Protein AF-X2C030-F1 (afdb_monomer_lite)

InterPro domains:
  IPR060574 YxeC-like, helical transmembrane domain [PF27171] (9-122)

Sequence (137 aa):
MAKGYTNEGTKWEFAHSFWLVFTWVPFGFLSWFAFIYIAARTKQRKWLFAGIGYAAAVLFAAFTARTFLFDLAMKALLIVWIISIIHAFKTRAEYLVRLEAVYRIKRSSMNELREELKYEQEPHGQTGTSKVTLTKK

Foldseek 3Di:
DQPALDPVGDVVLVVVLPLLVCLVPPLSLSLLVSLCVLCVLLVPVVSNVVSVVLVVLNVVLVVCVPDPCNVVSSVVSNVVSVVSSVVSVVVSSVSVVSNNVVVVVVVVVVVVVVVVVVVVPPDPPPPDDDDPDDDDD

pLDDT: mean 86.11, std 14.94, range [42.5, 96.5]

Organism: Bacillus licheniformis (NCBI:txid1402)

Secondary structure (DSSP, 8-state):
---SSSTT-HHHHHHHTGGGGGGGSGGGTTHHHHHHHHHHHHT-HHHHHHHHHHHHHHHHHHHTTTSTTHHHHHHHHHHHHHHHHHHHHHHHHHHHHHHHHHHHHHHHHHHHHHHHHHHHHS-TTS-----------

Structure (mmCIF, N/CA/C/O backbone):
data_AF-X2C030-F1
#
_entry.id   AF-X2C030-F1
#
loop_
_atom_site.group_PDB
_atom_site.id
_atom_site.type_symbol
_atom_site.label_atom_id
_atom_site.label_alt_id
_atom_site.label_comp_id
_atom_site.label_asym_id
_atom_site.label_entity_id
_atom_site.label_seq_id
_atom_site.pdbx_PDB_ins_code
_atom_site.Cartn_x
_atom_site.Cartn_y
_atom_site.Cartn_z
_atom_site.occupancy
_atom_site.B_iso_or_equiv
_atom_site.auth_seq_id
_atom_site.auth_comp_id
_atom_site.auth_asym_id
_atom_site.auth_atom_id
_atom_site.pdbx_PDB_model_num
ATOM 1 N N . MET A 1 1 ? -12.943 -18.556 21.509 1.00 43.75 1 MET A N 1
ATOM 2 C CA . MET A 1 1 ? -11.622 -17.909 21.355 1.00 43.75 1 MET A CA 1
ATOM 3 C C . MET A 1 1 ? -11.566 -17.295 19.966 1.00 43.75 1 MET A C 1
ATOM 5 O O . MET A 1 1 ? -11.734 -18.039 19.005 1.00 43.75 1 MET A O 1
ATOM 9 N N . ALA A 1 2 ? -11.477 -15.967 19.843 1.00 44.25 2 ALA A N 1
ATOM 10 C CA . ALA A 1 2 ? -11.482 -15.309 18.536 1.00 44.25 2 ALA A CA 1
ATOM 11 C C . ALA A 1 2 ? -10.227 -15.736 17.761 1.00 44.25 2 ALA A C 1
ATOM 13 O O . ALA A 1 2 ? -9.110 -15.391 18.127 1.00 44.25 2 ALA A O 1
ATOM 14 N N . LYS A 1 3 ? -10.402 -16.574 16.738 1.00 55.19 3 LYS A N 1
ATOM 15 C CA . LYS A 1 3 ? -9.305 -17.081 15.911 1.00 55.19 3 LYS A CA 1
ATOM 16 C C . LYS A 1 3 ? -8.991 -16.013 14.854 1.00 55.19 3 LYS A C 1
ATOM 18 O O . LYS A 1 3 ? -9.475 -16.111 13.733 1.00 55.19 3 LYS A O 1
ATOM 23 N N . GLY A 1 4 ? -8.286 -14.955 15.255 1.00 63.66 4 GLY A N 1
ATOM 24 C CA . GLY A 1 4 ? -7.983 -13.770 14.442 1.00 63.66 4 GLY A CA 1
ATOM 25 C C . GLY A 1 4 ? -6.869 -12.905 15.050 1.00 63.66 4 GLY A C 1
ATOM 26 O O . GLY A 1 4 ? -6.385 -13.197 16.141 1.00 63.66 4 GLY A O 1
ATOM 27 N N . TYR A 1 5 ? -6.442 -11.867 14.332 1.00 69.81 5 TYR A N 1
ATOM 28 C CA . TYR A 1 5 ? -5.460 -10.870 14.775 1.00 69.81 5 TYR A CA 1
ATOM 29 C C . TYR A 1 5 ? -6.069 -9.793 15.692 1.00 69.81 5 TYR A C 1
ATOM 31 O O . TYR A 1 5 ? -5.316 -9.130 16.402 1.00 69.81 5 TYR A O 1
ATOM 39 N N . THR A 1 6 ? -7.395 -9.595 15.664 1.00 80.31 6 THR A N 1
ATOM 40 C CA . THR A 1 6 ? -8.100 -8.518 16.393 1.00 80.31 6 THR A CA 1
ATOM 41 C C . THR A 1 6 ? -9.310 -9.025 17.189 1.00 80.31 6 THR A C 1
ATOM 43 O O . THR A 1 6 ? -9.822 -10.120 16.936 1.00 80.31 6 THR A O 1
ATOM 46 N N . ASN A 1 7 ? -9.818 -8.224 18.139 1.00 79.12 7 ASN A N 1
ATOM 47 C CA . ASN A 1 7 ? -11.015 -8.585 18.925 1.00 79.12 7 ASN A CA 1
ATOM 48 C C . ASN A 1 7 ? -12.331 -8.414 18.143 1.00 79.12 7 ASN A C 1
ATOM 50 O O . ASN A 1 7 ? -13.375 -8.897 18.575 1.00 79.12 7 ASN A O 1
ATOM 54 N N . GLU A 1 8 ? -12.286 -7.752 16.984 1.00 80.94 8 GLU A N 1
ATOM 55 C CA . GLU A 1 8 ? -13.439 -7.490 16.107 1.00 80.94 8 GLU A CA 1
ATOM 56 C C . GLU A 1 8 ? -13.852 -8.732 15.274 1.00 80.94 8 GLU A C 1
ATOM 58 O O . GLU A 1 8 ? -14.926 -8.765 14.669 1.00 80.94 8 GLU A O 1
ATOM 63 N N . GLY A 1 9 ? -13.023 -9.785 15.260 1.00 84.88 9 GLY A N 1
ATOM 64 C CA . GLY A 1 9 ? -13.321 -11.079 14.640 1.00 84.88 9 GLY A CA 1
ATOM 65 C C . GLY A 1 9 ? -13.035 -11.178 13.133 1.00 84.88 9 GLY A C 1
ATOM 66 O O . GLY A 1 9 ? -12.791 -10.200 12.428 1.00 84.88 9 GLY A O 1
ATOM 67 N N . THR A 1 10 ? -13.100 -12.402 12.599 1.00 82.62 10 THR A N 1
ATOM 68 C CA . THR A 1 10 ? -12.628 -12.743 11.239 1.00 82.62 10 THR A CA 1
ATOM 69 C C . THR A 1 10 ? -13.388 -12.052 10.105 1.00 82.62 10 THR A C 1
ATOM 71 O O . THR A 1 10 ? -12.791 -11.712 9.082 1.00 82.62 10 THR A O 1
ATOM 74 N N . LYS A 1 11 ? -14.694 -11.801 10.268 1.00 87.19 11 LYS A N 1
ATOM 75 C CA . LYS A 1 11 ? -15.500 -11.068 9.273 1.00 87.19 11 LYS A CA 1
ATOM 76 C C . LYS A 1 11 ? -15.008 -9.630 9.106 1.00 87.19 11 LYS A C 1
ATOM 78 O O . LYS A 1 11 ? -14.886 -9.150 7.980 1.00 87.19 11 LYS A O 1
ATOM 83 N N . TRP A 1 12 ? -14.698 -8.963 10.218 1.00 89.56 12 TRP A N 1
ATOM 84 C CA . TRP A 1 12 ? -14.179 -7.598 10.211 1.00 89.56 12 TRP A CA 1
ATOM 85 C C . TRP A 1 12 ? -12.803 -7.538 9.550 1.00 89.56 12 TRP A C 1
ATOM 87 O O . TRP A 1 12 ? -12.556 -6.668 8.712 1.00 89.56 12 TRP A O 1
ATOM 97 N N . GLU A 1 13 ? -11.937 -8.501 9.864 1.00 89.75 13 GLU A N 1
ATOM 98 C CA . GLU A 1 13 ? -10.612 -8.598 9.257 1.00 89.75 13 GLU A CA 1
ATOM 99 C C . GLU A 1 13 ? -10.677 -8.798 7.744 1.00 89.75 13 GLU A C 1
ATOM 101 O O . GLU A 1 13 ? -9.898 -8.188 7.012 1.00 89.75 13 GLU A O 1
ATOM 106 N N . PHE A 1 14 ? -11.594 -9.641 7.261 1.00 87.00 14 PHE A N 1
ATOM 107 C CA . PHE A 1 14 ? -11.761 -9.886 5.831 1.00 87.00 14 PHE A CA 1
ATOM 108 C C . PHE A 1 14 ? -12.268 -8.636 5.104 1.00 87.00 14 PHE A C 1
ATOM 110 O O . PHE A 1 14 ? -11.666 -8.225 4.113 1.00 87.00 14 PHE A O 1
ATOM 117 N N . ALA A 1 15 ? -13.292 -7.968 5.646 1.00 89.12 15 ALA A N 1
ATOM 118 C CA . ALA A 1 15 ? -13.830 -6.729 5.080 1.00 89.12 15 ALA A CA 1
ATOM 119 C C . ALA A 1 15 ? -12.763 -5.625 4.963 1.00 89.12 15 ALA A C 1
ATOM 121 O O . ALA A 1 15 ? -12.696 -4.917 3.960 1.00 89.12 15 ALA A O 1
ATOM 122 N N . HIS A 1 16 ? -11.875 -5.516 5.955 1.00 91.56 16 HIS A N 1
ATOM 123 C CA . HIS A 1 16 ? -10.798 -4.524 5.951 1.00 91.56 16 HIS A CA 1
ATOM 124 C C . HIS A 1 16 ? -9.531 -4.984 5.215 1.00 91.56 16 HIS A C 1
ATOM 126 O O . HIS A 1 16 ? -8.606 -4.194 5.056 1.00 91.56 16 HIS A O 1
ATOM 132 N N . SER A 1 17 ? -9.479 -6.222 4.714 1.00 91.38 17 SER A N 1
ATOM 133 C CA . SER A 1 17 ? -8.353 -6.742 3.921 1.00 91.38 17 SER A CA 1
ATOM 134 C C 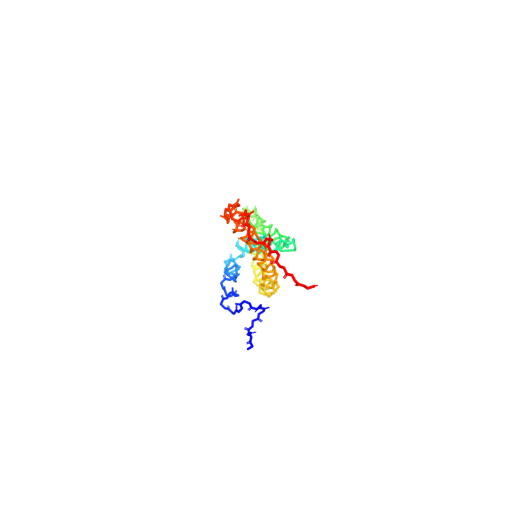. SER A 1 17 ? -8.520 -6.532 2.409 1.00 91.38 17 SER A C 1
ATOM 136 O O . SER A 1 17 ? -7.659 -6.966 1.647 1.00 91.38 17 SER A O 1
ATOM 138 N N . PHE A 1 18 ? -9.585 -5.855 1.955 1.00 91.62 18 PHE A N 1
ATOM 139 C CA . PHE A 1 18 ? -9.872 -5.655 0.525 1.00 91.62 18 PHE A CA 1
ATOM 140 C C . PHE A 1 18 ? -8.730 -4.966 -0.246 1.00 91.62 18 PHE A C 1
ATOM 142 O O . PHE A 1 18 ? -8.524 -5.233 -1.426 1.00 91.62 18 PHE A O 1
ATOM 149 N N . TRP A 1 19 ? -7.921 -4.142 0.429 1.00 91.56 19 TRP A N 1
ATOM 150 C CA . TRP A 1 19 ? -6.765 -3.473 -0.177 1.00 91.56 19 TRP A CA 1
ATOM 151 C C . TRP A 1 19 ? -5.710 -4.441 -0.741 1.00 91.56 19 TRP A C 1
ATOM 153 O O . TRP A 1 19 ? -4.956 -4.052 -1.628 1.00 91.56 19 TRP A O 1
ATOM 163 N N . LEU A 1 20 ? -5.669 -5.697 -0.276 1.00 92.00 20 LEU A N 1
ATOM 164 C CA . LEU A 1 20 ? -4.766 -6.719 -0.812 1.00 92.00 20 LEU A CA 1
ATOM 165 C C . LEU A 1 20 ? -5.063 -7.039 -2.276 1.00 92.00 20 LEU A C 1
ATOM 167 O O . LEU A 1 20 ? -4.151 -7.386 -3.010 1.00 92.00 20 LEU A O 1
ATOM 171 N N . VAL A 1 21 ? -6.305 -6.887 -2.740 1.00 91.12 21 VAL A N 1
ATOM 172 C CA . VAL A 1 21 ? -6.655 -7.153 -4.146 1.00 91.12 21 VAL A CA 1
ATOM 173 C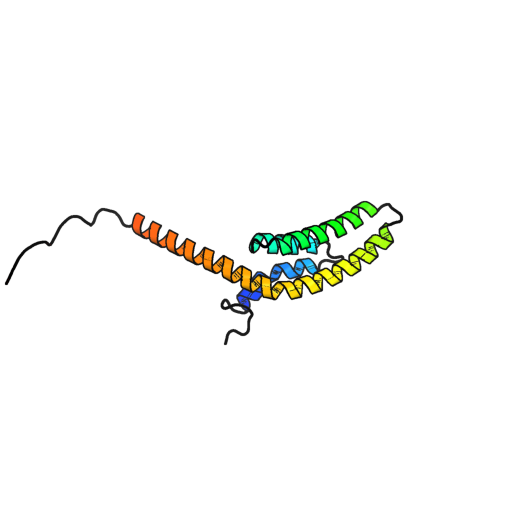 C . VAL A 1 21 ? -5.857 -6.249 -5.093 1.00 91.12 21 VAL A C 1
ATOM 175 O O . VAL A 1 21 ? -5.466 -6.677 -6.175 1.00 91.12 21 VAL A O 1
ATOM 178 N N . PHE A 1 22 ? -5.515 -5.032 -4.663 1.00 90.12 22 PHE A N 1
ATOM 179 C CA . PHE A 1 22 ? -4.722 -4.104 -5.468 1.00 90.12 22 PHE A CA 1
ATOM 180 C C . PHE A 1 22 ? -3.274 -4.563 -5.694 1.00 90.12 22 PHE A C 1
ATOM 182 O O . PHE A 1 22 ? -2.666 -4.173 -6.688 1.00 90.12 22 PHE A O 1
ATOM 189 N N . THR A 1 23 ? -2.711 -5.409 -4.826 1.00 90.31 23 THR A N 1
ATOM 190 C CA . THR A 1 23 ? -1.343 -5.927 -5.010 1.00 90.31 23 THR A CA 1
ATOM 191 C C . THR A 1 23 ? -1.294 -7.093 -5.996 1.00 90.31 23 THR A C 1
ATOM 193 O O . THR A 1 23 ? -0.241 -7.365 -6.570 1.00 90.31 23 THR A O 1
ATOM 196 N N . TRP A 1 24 ? -2.437 -7.730 -6.267 1.00 90.50 24 TRP A N 1
ATOM 197 C CA . TRP A 1 24 ? -2.578 -8.771 -7.289 1.00 90.50 24 TRP A CA 1
ATOM 198 C C . TRP A 1 24 ? -2.717 -8.223 -8.708 1.00 90.50 24 TRP A C 1
ATOM 200 O O . TRP A 1 24 ? -2.621 -8.992 -9.663 1.00 90.50 24 TRP A O 1
ATOM 210 N N . VAL A 1 25 ? -2.908 -6.909 -8.871 1.00 90.31 25 VAL A N 1
ATOM 211 C CA . VAL A 1 25 ? -2.907 -6.298 -10.203 1.00 90.31 25 VAL A CA 1
ATOM 212 C C . VAL A 1 25 ? -1.545 -6.530 -10.864 1.00 90.31 25 VAL A C 1
ATOM 214 O O . VAL A 1 25 ? -0.522 -6.256 -10.224 1.00 90.31 25 VAL A O 1
ATOM 217 N N . PRO A 1 26 ? -1.515 -7.025 -12.120 1.00 87.06 26 PRO A N 1
ATOM 218 C CA . PRO A 1 26 ? -0.280 -7.375 -12.805 1.00 87.06 26 PRO A CA 1
ATOM 219 C C . PRO A 1 26 ? 0.763 -6.262 -12.751 1.00 87.06 26 PRO A C 1
ATOM 221 O O . PRO A 1 26 ? 0.437 -5.072 -12.795 1.00 87.06 26 PRO A O 1
ATOM 224 N N . PHE A 1 27 ? 2.028 -6.672 -12.652 1.00 83.56 27 PHE A N 1
ATOM 225 C CA . PHE A 1 27 ? 3.181 -5.772 -12.595 1.00 83.56 27 PHE A CA 1
ATOM 226 C C . PHE A 1 27 ? 3.175 -4.787 -11.414 1.00 83.56 27 PHE A C 1
ATOM 228 O O . PHE A 1 27 ? 3.899 -3.795 -11.419 1.00 83.56 27 PHE A O 1
ATOM 235 N N . GLY A 1 28 ? 2.354 -5.032 -10.390 1.00 83.00 28 GLY A N 1
ATOM 236 C CA . GLY A 1 28 ? 2.294 -4.187 -9.202 1.00 83.00 28 GLY A CA 1
ATOM 237 C C . GLY A 1 28 ? 1.779 -2.781 -9.494 1.00 83.00 28 GLY A C 1
ATOM 238 O O . GLY A 1 28 ? 2.024 -1.876 -8.696 1.00 83.00 28 GLY A O 1
ATOM 239 N N . PHE A 1 29 ? 1.050 -2.585 -10.598 1.00 89.25 29 PHE A N 1
ATOM 240 C CA . PHE A 1 29 ? 0.616 -1.264 -11.051 1.00 89.25 29 PHE A CA 1
ATOM 241 C C . PHE A 1 29 ? -0.239 -0.517 -10.017 1.00 89.25 29 PHE A C 1
ATOM 243 O O . PHE A 1 29 ? -0.173 0.704 -9.941 1.00 89.25 29 PHE A O 1
ATOM 250 N N . LEU A 1 30 ? -0.996 -1.235 -9.177 1.00 92.69 30 LEU A N 1
ATOM 251 C CA . LEU A 1 30 ? -1.780 -0.659 -8.074 1.00 92.69 30 LEU A CA 1
ATOM 252 C C . LEU A 1 30 ? -1.188 -0.924 -6.681 1.00 92.69 30 LEU A C 1
ATOM 254 O O . LEU A 1 30 ? -1.800 -0.565 -5.674 1.00 92.69 30 LEU A O 1
ATOM 258 N N . SER A 1 31 ? 0.015 -1.499 -6.589 1.00 91.12 31 SER A N 1
ATOM 259 C CA . SER A 1 31 ? 0.663 -1.757 -5.296 1.00 91.12 31 SER A CA 1
ATOM 260 C C . SER A 1 31 ? 0.903 -0.456 -4.520 1.00 91.12 31 SER A C 1
ATOM 262 O O . SER A 1 31 ? 0.562 -0.366 -3.342 1.00 91.12 31 SER A O 1
ATOM 264 N N . TRP A 1 32 ? 1.386 0.595 -5.189 1.00 93.25 32 TRP A N 1
ATOM 265 C CA . TRP A 1 32 ? 1.598 1.910 -4.583 1.00 93.25 32 TRP A CA 1
ATOM 266 C C . TRP A 1 32 ? 0.313 2.492 -3.982 1.00 93.25 32 TRP A C 1
ATOM 268 O O . TRP A 1 32 ? 0.327 2.967 -2.847 1.00 93.25 32 TRP A O 1
ATOM 278 N N . PHE A 1 33 ? -0.813 2.375 -4.694 1.00 94.81 33 PHE A N 1
ATOM 279 C CA . PHE A 1 33 ? -2.119 2.825 -4.219 1.00 94.81 33 PHE A CA 1
ATOM 280 C C . PHE A 1 33 ? -2.541 2.067 -2.956 1.00 94.81 33 PHE A C 1
ATOM 282 O O . PHE A 1 33 ? -2.973 2.679 -1.980 1.00 94.81 33 PHE A O 1
ATOM 289 N N . ALA A 1 34 ? -2.336 0.748 -2.935 1.00 94.06 34 ALA A N 1
ATOM 290 C CA . ALA A 1 34 ? -2.628 -0.100 -1.785 1.00 94.06 34 ALA A CA 1
ATOM 291 C C . ALA A 1 34 ? -1.853 0.346 -0.529 1.00 94.06 34 ALA A C 1
ATOM 293 O O . ALA A 1 34 ? -2.438 0.520 0.543 1.00 94.06 34 ALA A O 1
ATOM 294 N N . PHE A 1 35 ? -0.546 0.595 -0.671 1.00 94.62 35 PHE A N 1
ATOM 295 C CA . PHE A 1 35 ? 0.325 1.006 0.435 1.00 94.62 35 PHE A CA 1
ATOM 296 C C . PHE A 1 35 ? 0.048 2.438 0.922 1.00 94.62 35 PHE A C 1
ATOM 298 O O . PHE A 1 35 ? 0.042 2.687 2.131 1.00 94.62 35 PHE A O 1
ATOM 305 N N . ILE A 1 36 ? -0.258 3.373 0.019 1.00 94.56 36 ILE A N 1
ATOM 306 C CA . ILE A 1 36 ? -0.676 4.733 0.397 1.00 94.56 36 ILE A CA 1
ATOM 307 C C . ILE A 1 36 ? -2.030 4.703 1.115 1.00 94.56 36 ILE A C 1
ATOM 309 O O . ILE A 1 36 ? -2.195 5.362 2.145 1.00 94.56 36 ILE A O 1
ATOM 313 N N . TYR A 1 37 ? -2.981 3.901 0.630 1.00 94.88 37 TYR A N 1
ATOM 314 C CA . TYR A 1 37 ? -4.292 3.742 1.255 1.00 94.88 37 TYR A CA 1
ATOM 315 C C . TYR A 1 37 ? -4.170 3.280 2.713 1.00 94.88 37 TYR A C 1
ATOM 317 O O . TYR A 1 37 ? -4.722 3.913 3.620 1.00 94.88 37 TYR A O 1
ATOM 325 N N . ILE A 1 38 ? -3.405 2.214 2.976 1.00 94.69 38 ILE A N 1
ATOM 326 C CA . ILE A 1 38 ? -3.223 1.726 4.351 1.00 94.69 38 ILE A CA 1
ATOM 327 C C . ILE A 1 38 ? -2.449 2.721 5.222 1.00 94.69 38 ILE A C 1
ATOM 329 O O . ILE A 1 38 ? -2.749 2.842 6.414 1.00 94.69 38 ILE A O 1
ATOM 333 N N . ALA A 1 39 ? -1.498 3.464 4.646 1.00 94.19 39 ALA A N 1
ATOM 334 C CA . ALA A 1 39 ? -0.749 4.501 5.346 1.00 94.19 39 ALA A CA 1
ATOM 335 C C . ALA A 1 39 ? -1.669 5.630 5.818 1.00 94.19 39 ALA A C 1
ATOM 337 O O . ALA A 1 39 ? -1.613 6.014 6.985 1.00 94.19 39 ALA A O 1
ATOM 338 N N . ALA A 1 40 ? -2.562 6.110 4.948 1.00 93.81 40 ALA A N 1
ATOM 339 C CA . ALA A 1 40 ? -3.542 7.138 5.283 1.00 93.81 40 ALA A CA 1
ATOM 340 C C . ALA A 1 40 ? -4.521 6.659 6.368 1.00 93.81 40 ALA A C 1
ATOM 342 O O . ALA A 1 40 ? -4.804 7.382 7.324 1.00 93.81 40 ALA A O 1
ATOM 343 N N . ARG A 1 41 ? -4.993 5.408 6.271 1.00 92.50 41 ARG A N 1
ATOM 344 C CA . ARG A 1 41 ? -5.979 4.829 7.203 1.00 92.50 41 ARG A CA 1
ATOM 345 C C . ARG A 1 41 ? -5.436 4.602 8.612 1.00 92.50 41 ARG A C 1
ATOM 347 O O . ARG A 1 41 ? -6.196 4.668 9.572 1.00 92.50 41 ARG A O 1
ATOM 354 N N . THR A 1 42 ? -4.139 4.353 8.743 1.00 91.06 42 THR A N 1
ATOM 355 C CA . THR A 1 42 ? -3.483 4.058 10.032 1.00 91.06 42 THR A CA 1
ATOM 356 C C . THR A 1 42 ? -2.514 5.144 10.492 1.00 91.06 42 THR A C 1
ATOM 358 O O . THR A 1 42 ? -1.891 5.011 11.548 1.00 91.06 42 THR A O 1
ATOM 361 N N . LYS A 1 43 ? -2.375 6.216 9.700 1.00 90.38 43 LYS A N 1
ATOM 362 C CA . LYS A 1 43 ? -1.434 7.324 9.906 1.00 90.38 43 LYS A CA 1
ATOM 363 C C . LYS A 1 43 ? 0.026 6.856 10.050 1.00 90.38 43 LYS A C 1
ATOM 365 O O . LYS A 1 43 ? 0.804 7.445 10.796 1.00 90.38 43 LYS A O 1
ATOM 370 N N . GLN A 1 44 ? 0.412 5.787 9.344 1.00 91.69 44 GLN A N 1
ATOM 371 C CA . GLN A 1 44 ? 1.752 5.190 9.422 1.00 91.69 44 GLN A CA 1
ATOM 372 C C . GLN A 1 44 ? 2.659 5.625 8.266 1.00 91.69 44 GLN A C 1
ATOM 374 O O . GLN A 1 44 ? 2.468 5.219 7.120 1.00 91.69 44 GLN A O 1
ATOM 379 N N . ARG A 1 45 ? 3.721 6.381 8.580 1.00 92.56 45 ARG A N 1
ATOM 380 C CA . ARG A 1 45 ? 4.680 6.896 7.581 1.00 92.56 45 ARG A CA 1
ATOM 381 C C . ARG A 1 45 ? 5.476 5.801 6.871 1.00 92.56 45 ARG A C 1
ATOM 383 O O . ARG A 1 45 ? 5.779 5.934 5.695 1.00 92.56 45 ARG A O 1
ATOM 390 N N . LYS A 1 46 ? 5.777 4.691 7.548 1.00 94.06 46 LYS A N 1
ATOM 391 C CA . LYS A 1 46 ? 6.514 3.568 6.943 1.00 94.06 46 LYS A CA 1
ATOM 392 C C . LYS A 1 46 ? 5.833 2.994 5.697 1.00 94.06 46 LYS A C 1
ATOM 394 O O . LYS A 1 46 ? 6.503 2.674 4.723 1.00 94.06 46 LYS A O 1
ATOM 399 N N . TRP A 1 47 ? 4.504 2.905 5.707 1.00 93.75 47 TRP A N 1
ATOM 400 C CA . TRP A 1 47 ? 3.740 2.395 4.568 1.00 93.75 47 TRP A CA 1
ATOM 401 C C . TRP A 1 47 ? 3.585 3.452 3.481 1.00 93.75 47 TRP A C 1
ATOM 403 O O . TRP A 1 47 ? 3.533 3.104 2.307 1.00 93.75 47 TRP A O 1
ATOM 413 N N . LEU A 1 48 ? 3.616 4.736 3.853 1.00 94.81 48 LEU A N 1
ATOM 414 C CA . LEU A 1 48 ? 3.682 5.829 2.890 1.00 94.81 48 LEU A CA 1
ATOM 415 C C . LEU A 1 48 ? 4.991 5.769 2.092 1.00 94.81 48 LEU A C 1
ATOM 417 O O . LEU A 1 48 ? 4.949 5.802 0.868 1.00 94.81 48 LEU A O 1
ATOM 421 N N . PHE A 1 49 ? 6.135 5.603 2.766 1.00 96.50 49 PHE A N 1
ATOM 422 C CA . PHE A 1 49 ? 7.426 5.453 2.088 1.00 96.50 49 PHE A CA 1
ATOM 423 C C . PHE A 1 49 ? 7.475 4.209 1.195 1.00 96.50 49 PHE A C 1
ATOM 425 O O . PHE A 1 49 ? 7.969 4.293 0.074 1.00 96.50 49 PHE A O 1
ATOM 432 N N . ALA A 1 50 ? 6.907 3.082 1.641 1.00 94.69 50 ALA A N 1
ATOM 433 C CA . ALA A 1 50 ? 6.772 1.895 0.796 1.00 94.69 50 ALA A CA 1
ATOM 434 C C . ALA A 1 50 ? 5.932 2.187 -0.461 1.00 94.69 50 ALA A C 1
ATOM 436 O O . ALA A 1 50 ? 6.353 1.869 -1.570 1.00 94.69 50 ALA A O 1
ATOM 437 N N . GLY A 1 51 ? 4.784 2.853 -0.303 1.00 94.12 51 GLY A N 1
ATOM 438 C CA . GLY A 1 51 ? 3.927 3.260 -1.416 1.00 94.12 51 GLY A CA 1
ATOM 439 C C . GLY A 1 51 ? 4.632 4.184 -2.410 1.00 94.12 51 GLY A C 1
ATOM 440 O O . GLY A 1 51 ? 4.552 3.949 -3.611 1.00 94.12 51 GLY A O 1
ATOM 441 N N . ILE A 1 52 ? 5.384 5.176 -1.923 1.00 96.50 52 ILE A N 1
ATOM 442 C CA . ILE A 1 52 ? 6.197 6.069 -2.764 1.00 96.50 52 ILE A CA 1
ATOM 443 C C . ILE A 1 52 ? 7.270 5.278 -3.525 1.00 96.50 52 ILE A C 1
ATOM 445 O O . ILE A 1 52 ? 7.452 5.499 -4.720 1.00 96.50 52 ILE A O 1
ATOM 449 N N . GLY A 1 53 ? 7.944 4.328 -2.871 1.00 95.31 53 GLY A N 1
ATOM 450 C CA . GLY A 1 53 ? 8.940 3.470 -3.519 1.00 95.31 53 GLY A CA 1
ATOM 451 C C . GLY A 1 53 ? 8.345 2.633 -4.655 1.00 95.31 53 GLY A C 1
ATOM 452 O O . GLY A 1 53 ? 8.908 2.578 -5.747 1.00 95.31 53 GLY A O 1
ATOM 453 N N . TYR A 1 54 ? 7.168 2.043 -4.437 1.00 94.44 54 TYR A N 1
ATOM 454 C CA . TYR A 1 54 ? 6.459 1.314 -5.491 1.00 94.44 54 TYR A CA 1
ATOM 455 C C . TYR A 1 54 ? 5.983 2.234 -6.621 1.00 94.44 54 TYR A C 1
ATOM 457 O O . TYR A 1 54 ? 6.102 1.867 -7.789 1.00 94.44 54 TYR A O 1
ATOM 465 N N . ALA A 1 55 ? 5.504 3.441 -6.304 1.00 95.38 55 ALA A N 1
ATOM 466 C CA . ALA A 1 55 ? 5.121 4.424 -7.316 1.00 95.38 55 ALA A CA 1
ATOM 467 C C . ALA A 1 55 ? 6.323 4.810 -8.186 1.00 95.38 55 ALA A C 1
ATOM 469 O O . ALA A 1 55 ? 6.209 4.840 -9.407 1.00 95.38 55 ALA A O 1
ATOM 470 N N . ALA A 1 56 ? 7.488 5.034 -7.574 1.00 95.50 56 ALA A N 1
ATOM 471 C CA . ALA A 1 56 ? 8.718 5.349 -8.289 1.00 95.50 56 ALA A CA 1
ATOM 472 C C . ALA A 1 56 ? 9.127 4.229 -9.259 1.00 95.50 56 ALA A C 1
ATOM 474 O O . ALA A 1 56 ? 9.506 4.523 -10.388 1.00 95.50 56 ALA A O 1
ATOM 475 N N . ALA A 1 57 ? 8.993 2.956 -8.866 1.00 93.62 57 ALA A N 1
ATOM 476 C CA . ALA A 1 57 ? 9.280 1.824 -9.750 1.00 93.62 57 ALA A CA 1
ATOM 477 C C . ALA A 1 57 ? 8.351 1.790 -10.978 1.00 93.62 57 ALA A C 1
ATOM 479 O O . ALA A 1 57 ? 8.816 1.617 -12.105 1.00 93.62 57 ALA A O 1
ATOM 480 N N . VAL A 1 58 ? 7.047 2.011 -10.775 1.00 93.44 58 VAL A N 1
ATOM 481 C CA . VAL A 1 58 ? 6.062 2.074 -11.870 1.00 93.44 58 VAL A CA 1
ATOM 482 C C . VAL A 1 58 ? 6.329 3.275 -12.784 1.00 93.44 58 VAL A C 1
ATOM 484 O O . VAL A 1 58 ? 6.337 3.130 -14.005 1.00 93.44 58 VAL A O 1
ATOM 487 N N . LEU A 1 59 ? 6.601 4.451 -12.212 1.00 94.44 59 LEU A N 1
ATOM 488 C CA . LEU A 1 59 ? 6.918 5.663 -12.973 1.00 94.44 59 LEU A CA 1
ATOM 489 C C . LEU A 1 59 ? 8.222 5.523 -13.761 1.00 94.44 59 LEU A C 1
ATOM 491 O O . LEU A 1 59 ? 8.297 5.981 -14.897 1.00 94.44 59 LEU A O 1
ATOM 495 N N . PHE A 1 60 ? 9.229 4.857 -13.198 1.00 93.12 60 PHE A N 1
ATOM 496 C CA . PHE A 1 60 ? 10.478 4.567 -13.893 1.00 93.12 60 PHE A CA 1
ATOM 497 C C . PHE A 1 60 ? 10.251 3.674 -15.120 1.00 93.12 60 PHE A C 1
ATOM 499 O O . PHE A 1 60 ? 10.761 3.972 -16.203 1.00 93.12 60 PHE A O 1
ATOM 506 N N . ALA A 1 61 ? 9.435 2.623 -14.991 1.00 92.50 61 ALA A N 1
ATOM 507 C CA . ALA A 1 61 ? 9.058 1.780 -16.127 1.00 92.50 61 ALA A CA 1
ATOM 508 C C . ALA A 1 61 ? 8.266 2.562 -17.190 1.00 92.50 61 ALA A C 1
ATOM 510 O O . ALA A 1 61 ? 8.531 2.425 -18.382 1.00 92.50 61 ALA A O 1
ATOM 511 N N . ALA A 1 62 ? 7.352 3.443 -16.773 1.00 93.12 62 ALA A N 1
ATOM 512 C CA . ALA A 1 62 ? 6.602 4.297 -17.693 1.00 93.12 62 ALA A CA 1
ATOM 513 C C . ALA A 1 62 ? 7.508 5.299 -18.435 1.00 93.12 62 ALA A C 1
ATOM 515 O O . ALA A 1 62 ? 7.375 5.480 -19.644 1.00 93.12 62 ALA A O 1
ATOM 516 N N . PHE A 1 63 ? 8.461 5.919 -17.736 1.00 95.25 63 PHE A N 1
ATOM 517 C CA . PHE A 1 63 ? 9.396 6.885 -18.317 1.00 95.25 63 PHE A CA 1
ATOM 518 C C . PHE A 1 63 ? 10.374 6.235 -19.306 1.00 95.25 63 PHE A C 1
ATOM 520 O O . PHE A 1 63 ? 10.759 6.842 -20.304 1.00 95.25 63 PHE A O 1
ATOM 527 N N . THR A 1 64 ? 10.750 4.979 -19.065 1.00 95.06 64 THR A N 1
ATOM 528 C CA . THR A 1 64 ? 11.664 4.218 -19.931 1.00 95.06 64 THR A CA 1
ATOM 529 C C . THR A 1 64 ? 10.965 3.495 -21.084 1.00 95.06 64 THR A C 1
ATOM 531 O O . THR A 1 64 ? 11.642 2.867 -21.889 1.00 95.06 64 THR A O 1
ATOM 534 N N . ALA A 1 65 ? 9.644 3.635 -21.245 1.00 93.19 65 ALA A N 1
ATOM 535 C CA . ALA A 1 65 ? 8.844 2.885 -22.222 1.00 93.19 65 ALA A CA 1
ATOM 536 C C . ALA A 1 65 ? 9.288 3.004 -23.693 1.00 93.19 65 ALA A C 1
ATOM 538 O O . ALA A 1 65 ? 8.972 2.136 -24.501 1.00 93.19 65 ALA A O 1
ATOM 539 N N . ARG A 1 66 ? 10.004 4.074 -24.062 1.00 94.31 66 ARG A N 1
ATOM 540 C CA . ARG A 1 66 ? 10.521 4.302 -25.427 1.00 94.31 66 ARG A CA 1
ATOM 541 C C . ARG A 1 66 ? 12.047 4.259 -25.514 1.00 94.31 66 ARG A C 1
ATOM 543 O O . ARG A 1 66 ? 12.619 4.765 -26.475 1.00 94.31 66 ARG A O 1
ATOM 550 N N . THR A 1 67 ? 12.714 3.712 -24.504 1.00 95.38 67 THR A N 1
ATOM 551 C CA . THR A 1 67 ? 14.177 3.643 -24.444 1.00 95.38 67 THR A CA 1
ATOM 552 C C . THR A 1 67 ? 14.649 2.193 -24.437 1.00 95.38 67 THR A C 1
ATOM 554 O O . THR A 1 67 ? 13.887 1.271 -24.154 1.00 95.38 67 THR A O 1
ATOM 557 N N . PHE A 1 68 ? 15.939 1.981 -24.698 1.00 93.94 68 PHE A N 1
ATOM 558 C CA . PHE A 1 68 ? 16.561 0.654 -24.622 1.00 93.94 68 PHE A CA 1
ATOM 559 C C . PHE A 1 68 ? 16.527 0.044 -23.205 1.00 93.94 68 PHE A C 1
ATOM 561 O O . PHE A 1 68 ? 16.794 -1.142 -23.037 1.00 93.94 68 PHE A O 1
ATOM 568 N N . LEU A 1 69 ? 16.206 0.841 -22.176 1.00 93.94 69 LEU A N 1
ATOM 569 C CA . LEU A 1 69 ? 16.101 0.387 -20.788 1.00 93.94 69 LEU A CA 1
ATOM 570 C C . LEU A 1 69 ? 14.756 -0.281 -20.472 1.00 93.94 69 LEU A C 1
ATOM 572 O O . LEU A 1 69 ? 14.628 -0.859 -19.394 1.00 93.94 69 LEU A O 1
ATOM 576 N N . PHE A 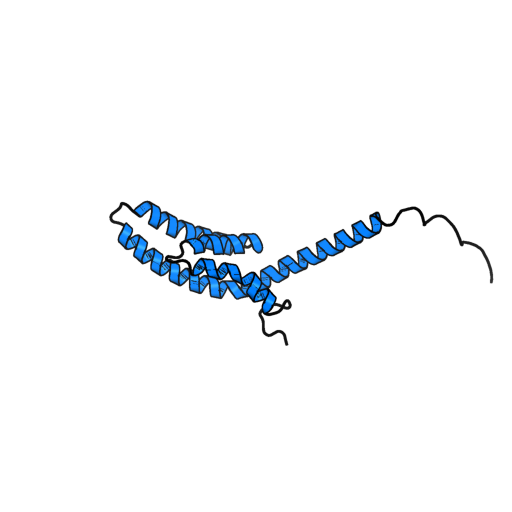1 70 ? 13.769 -0.224 -21.374 1.00 94.06 70 PHE A N 1
ATOM 577 C CA . PHE A 1 70 ? 12.423 -0.732 -21.109 1.00 94.06 70 PHE A CA 1
ATOM 578 C C . PHE A 1 70 ? 12.407 -2.211 -20.701 1.00 94.06 70 PHE A C 1
ATOM 580 O O . PHE A 1 70 ? 11.798 -2.565 -19.693 1.00 94.06 70 PHE A O 1
ATOM 587 N N . ASP A 1 71 ? 13.139 -3.068 -21.416 1.00 94.56 71 ASP A N 1
ATOM 588 C CA . ASP A 1 71 ? 13.197 -4.505 -21.116 1.00 94.56 71 ASP A CA 1
ATOM 589 C C . ASP A 1 71 ? 13.757 -4.780 -19.716 1.00 94.56 71 ASP A C 1
ATOM 591 O O . ASP A 1 71 ? 13.281 -5.663 -18.996 1.00 94.56 71 ASP A O 1
ATOM 595 N N . LEU A 1 72 ? 14.768 -4.008 -19.307 1.00 94.75 72 LEU A N 1
ATOM 596 C CA . LEU A 1 72 ? 15.338 -4.091 -17.966 1.00 94.75 72 LEU A CA 1
ATOM 597 C C . LEU A 1 72 ? 14.339 -3.591 -16.916 1.00 94.75 72 LEU A C 1
ATOM 599 O O . LEU A 1 72 ? 14.161 -4.241 -15.884 1.00 94.75 72 LEU A O 1
ATOM 603 N N . ALA A 1 73 ? 13.659 -2.476 -17.190 1.00 94.12 73 ALA A N 1
ATOM 604 C CA . ALA A 1 73 ? 12.649 -1.914 -16.303 1.00 94.12 73 ALA A CA 1
ATOM 605 C C . ALA A 1 73 ? 11.476 -2.883 -16.095 1.00 94.12 73 ALA A C 1
ATOM 607 O O . ALA A 1 73 ? 11.061 -3.087 -14.958 1.00 94.12 73 ALA A O 1
ATOM 608 N N . MET A 1 74 ? 11.001 -3.556 -17.146 1.00 93.94 74 MET A N 1
ATOM 609 C CA . MET A 1 74 ? 9.926 -4.550 -17.059 1.00 93.94 74 MET A CA 1
ATOM 610 C C . MET A 1 74 ? 10.323 -5.779 -16.232 1.00 93.94 74 MET A C 1
ATOM 612 O O . MET A 1 74 ? 9.535 -6.246 -15.405 1.00 93.94 74 MET A O 1
ATOM 616 N N . LYS A 1 75 ? 11.557 -6.280 -16.385 1.00 94.56 75 LYS A N 1
ATOM 617 C CA . LYS A 1 75 ? 12.087 -7.371 -15.543 1.00 94.56 75 LYS A CA 1
ATOM 618 C C . LYS A 1 75 ? 12.173 -6.955 -14.075 1.00 94.56 75 LYS A C 1
ATOM 620 O O . LYS A 1 75 ? 11.754 -7.708 -13.197 1.00 94.56 75 LYS A O 1
ATOM 625 N N . ALA A 1 76 ? 12.667 -5.747 -13.804 1.00 93.00 76 ALA A N 1
ATOM 626 C CA . ALA A 1 76 ? 12.701 -5.200 -12.452 1.00 93.00 76 ALA A CA 1
ATOM 627 C C . ALA A 1 76 ? 11.285 -5.045 -11.872 1.00 93.00 76 ALA A C 1
ATOM 629 O O . ALA A 1 76 ? 11.051 -5.412 -10.723 1.00 93.00 76 ALA A O 1
ATOM 630 N N . LEU A 1 77 ? 10.324 -4.580 -12.675 1.00 93.75 77 LEU A N 1
ATOM 631 C CA . LEU A 1 77 ? 8.929 -4.399 -12.276 1.00 93.75 77 LEU A CA 1
ATOM 632 C C . LEU A 1 77 ? 8.267 -5.728 -11.876 1.00 93.75 77 LEU A C 1
ATOM 634 O O . LEU A 1 77 ? 7.541 -5.777 -10.885 1.00 93.75 77 LEU A O 1
ATOM 638 N N . LEU A 1 78 ? 8.569 -6.823 -12.582 1.00 94.56 78 LEU A N 1
ATOM 639 C CA . LEU A 1 78 ? 8.123 -8.170 -12.204 1.00 94.56 78 LEU A CA 1
ATOM 640 C C . LEU A 1 78 ? 8.669 -8.606 -10.837 1.00 94.56 78 LEU A C 1
ATOM 642 O O . LEU A 1 78 ? 7.922 -9.137 -10.016 1.00 94.56 78 LEU A O 1
ATOM 646 N N . ILE A 1 79 ? 9.950 -8.347 -10.560 1.00 95.06 79 ILE A N 1
ATOM 647 C CA . ILE A 1 79 ? 10.558 -8.657 -9.256 1.00 95.06 79 ILE A CA 1
ATOM 648 C C . ILE A 1 79 ? 9.908 -7.810 -8.155 1.00 95.06 79 ILE A C 1
ATOM 650 O O . ILE A 1 79 ? 9.497 -8.334 -7.117 1.00 95.06 79 ILE A O 1
ATOM 654 N N . VAL A 1 80 ? 9.759 -6.504 -8.397 1.00 93.50 80 VAL A N 1
ATOM 655 C CA . VAL A 1 80 ? 9.096 -5.566 -7.480 1.00 93.50 80 VAL A CA 1
ATOM 656 C C . VAL A 1 80 ? 7.657 -5.996 -7.200 1.00 93.50 80 VAL A C 1
ATOM 658 O O . VAL A 1 80 ? 7.211 -5.915 -6.055 1.00 93.50 80 VAL A O 1
ATOM 661 N N . TRP A 1 81 ? 6.945 -6.511 -8.203 1.00 94.56 81 TRP A N 1
ATOM 662 C CA . TRP A 1 81 ? 5.585 -7.011 -8.044 1.00 94.56 81 TRP A CA 1
ATOM 663 C C . TRP A 1 81 ? 5.514 -8.193 -7.071 1.00 94.56 81 TRP A C 1
ATOM 665 O O . TRP A 1 81 ? 4.736 -8.140 -6.116 1.00 94.56 81 TRP A O 1
ATOM 675 N N . ILE A 1 82 ? 6.378 -9.201 -7.222 1.00 95.69 82 ILE A N 1
ATOM 676 C CA . ILE A 1 82 ? 6.444 -10.344 -6.293 1.00 95.69 82 ILE A CA 1
ATOM 677 C C . ILE A 1 82 ? 6.763 -9.864 -4.869 1.00 95.69 82 ILE A C 1
ATOM 679 O O . ILE A 1 82 ? 6.094 -10.254 -3.908 1.00 95.69 82 ILE A O 1
ATOM 683 N N . ILE A 1 83 ? 7.738 -8.959 -4.728 1.00 95.56 83 ILE A N 1
ATOM 684 C CA . ILE A 1 83 ? 8.098 -8.362 -3.433 1.00 95.56 83 ILE A CA 1
ATOM 685 C C . ILE A 1 83 ? 6.900 -7.625 -2.823 1.00 95.56 83 ILE A C 1
ATOM 687 O O . ILE A 1 83 ? 6.671 -7.728 -1.618 1.00 95.56 83 ILE A O 1
ATOM 691 N N . SER A 1 84 ? 6.116 -6.907 -3.632 1.00 94.31 84 SER A N 1
ATOM 692 C CA . SER A 1 84 ? 4.941 -6.163 -3.167 1.00 94.31 84 SER A CA 1
ATOM 693 C C . SER A 1 84 ? 3.867 -7.081 -2.581 1.00 94.31 84 SER A C 1
ATOM 695 O O . SER A 1 84 ? 3.301 -6.760 -1.537 1.00 94.31 84 SER A O 1
ATOM 697 N N . ILE A 1 85 ? 3.647 -8.255 -3.183 1.00 94.62 85 ILE A N 1
ATOM 698 C CA . ILE A 1 85 ? 2.695 -9.257 -2.692 1.00 94.62 85 ILE A CA 1
ATOM 699 C C . ILE A 1 85 ? 3.157 -9.784 -1.328 1.00 94.62 85 ILE A C 1
ATOM 701 O O . ILE A 1 85 ? 2.391 -9.760 -0.363 1.00 94.62 85 ILE A O 1
ATOM 705 N N . ILE A 1 86 ? 4.427 -10.187 -1.211 1.00 95.81 86 ILE A N 1
ATOM 706 C CA . ILE A 1 86 ? 5.002 -10.679 0.053 1.00 95.81 86 ILE A CA 1
ATOM 707 C C . ILE A 1 86 ? 4.925 -9.599 1.139 1.00 95.81 86 ILE A C 1
ATOM 709 O O . ILE A 1 86 ? 4.517 -9.869 2.272 1.00 95.81 86 ILE A O 1
ATOM 713 N N . HIS A 1 87 ? 5.294 -8.363 0.799 1.00 94.94 87 HIS A N 1
ATOM 714 C CA . HIS A 1 87 ? 5.237 -7.235 1.720 1.00 94.94 87 HIS A CA 1
ATOM 715 C C . HIS A 1 87 ? 3.801 -6.999 2.200 1.00 94.94 87 HIS A C 1
ATOM 717 O O . HIS A 1 87 ? 3.580 -6.867 3.401 1.00 94.94 87 HIS A O 1
ATOM 723 N N . ALA A 1 88 ? 2.814 -7.053 1.305 1.00 94.00 88 ALA A N 1
ATOM 724 C CA . ALA A 1 88 ? 1.411 -6.861 1.647 1.00 94.00 88 ALA A CA 1
ATOM 725 C C . ALA A 1 88 ? 0.902 -7.898 2.661 1.00 94.00 88 ALA A C 1
ATOM 727 O O . ALA A 1 88 ? 0.276 -7.530 3.658 1.00 94.00 88 ALA A O 1
ATOM 728 N N . PHE A 1 89 ? 1.240 -9.179 2.476 1.00 93.62 89 PHE A N 1
ATOM 729 C CA . PHE A 1 89 ? 0.882 -10.227 3.437 1.00 93.62 89 PHE A CA 1
ATOM 730 C C . PHE A 1 89 ? 1.541 -10.021 4.805 1.00 93.62 89 PHE A C 1
ATOM 732 O O . PHE A 1 89 ? 0.868 -10.160 5.828 1.00 93.62 89 PHE A O 1
ATOM 739 N N . LYS A 1 90 ? 2.819 -9.619 4.846 1.00 93.50 90 LYS A N 1
ATOM 740 C CA . LYS A 1 90 ? 3.505 -9.281 6.107 1.00 93.50 90 LYS A CA 1
ATOM 741 C C . LYS A 1 90 ? 2.864 -8.077 6.798 1.00 93.50 90 LYS A C 1
ATOM 743 O O . LYS A 1 90 ? 2.717 -8.065 8.017 1.00 93.50 90 LYS A O 1
ATOM 748 N N . THR A 1 91 ? 2.464 -7.070 6.026 1.00 93.69 91 THR A N 1
ATOM 749 C CA . THR A 1 91 ? 1.842 -5.851 6.547 1.00 93.69 91 THR A CA 1
ATOM 750 C C . THR A 1 91 ? 0.411 -6.081 7.028 1.00 93.69 91 THR A C 1
ATOM 752 O O . THR A 1 91 ? -0.026 -5.374 7.932 1.00 93.69 91 THR A O 1
ATOM 755 N N . ARG A 1 92 ? -0.312 -7.078 6.499 1.00 92.62 92 ARG A N 1
ATOM 756 C CA . ARG A 1 92 ? -1.720 -7.351 6.838 1.00 92.62 92 ARG A CA 1
ATOM 757 C C . ARG A 1 92 ? -1.972 -7.467 8.341 1.00 92.62 92 ARG A C 1
ATOM 759 O O . ARG A 1 92 ? -2.875 -6.808 8.847 1.00 92.62 92 ARG A O 1
ATOM 766 N N . ALA A 1 93 ? -1.191 -8.290 9.041 1.00 90.00 93 ALA A N 1
ATOM 767 C CA . ALA A 1 93 ? -1.378 -8.526 10.473 1.00 90.00 93 ALA A CA 1
ATOM 768 C C . ALA A 1 93 ? -1.225 -7.226 11.273 1.00 90.00 93 ALA A C 1
ATOM 770 O O . ALA A 1 93 ? -2.099 -6.846 12.049 1.00 90.00 93 ALA A O 1
ATOM 771 N N . GLU A 1 94 ? -0.142 -6.492 11.016 1.00 92.88 94 GLU A N 1
ATOM 772 C CA . GLU A 1 94 ? 0.122 -5.228 11.692 1.00 92.88 94 GLU A CA 1
ATOM 773 C C . GLU A 1 94 ? -0.910 -4.144 11.337 1.00 92.88 94 GLU A C 1
ATOM 775 O O . GLU A 1 94 ? -1.329 -3.367 12.197 1.00 92.88 94 GLU A O 1
ATOM 780 N N . TYR A 1 95 ? -1.333 -4.094 10.074 1.00 94.12 95 TYR A N 1
ATOM 781 C CA . TYR A 1 95 ? -2.375 -3.195 9.594 1.00 94.12 95 TYR A CA 1
ATOM 782 C C . TYR A 1 95 ? -3.677 -3.368 10.365 1.00 94.12 95 TYR A C 1
ATOM 784 O O . TYR A 1 95 ? -4.213 -2.375 10.850 1.00 94.12 95 TYR A O 1
ATOM 792 N N . LEU A 1 96 ? -4.157 -4.603 10.518 1.00 93.38 96 LEU A N 1
ATOM 793 C CA . LEU A 1 96 ? -5.426 -4.880 11.190 1.00 93.38 96 LEU A CA 1
ATOM 794 C C . LEU A 1 96 ? -5.396 -4.451 12.661 1.00 93.38 96 LEU A C 1
ATOM 796 O O . LEU A 1 96 ? -6.321 -3.777 13.108 1.00 93.38 96 LEU A O 1
ATOM 800 N N . VAL A 1 97 ? -4.304 -4.741 13.375 1.00 92.69 97 VAL A N 1
ATOM 801 C CA . VAL A 1 97 ? -4.131 -4.339 14.782 1.00 92.69 97 VAL A CA 1
ATOM 802 C C . VAL A 1 97 ? -4.097 -2.815 14.929 1.00 92.69 97 VAL A C 1
ATOM 804 O O . VAL A 1 97 ? -4.780 -2.241 15.778 1.00 92.69 97 VAL A O 1
ATOM 807 N N . ARG A 1 98 ? -3.337 -2.115 14.077 1.00 93.38 98 ARG A N 1
ATOM 808 C CA . ARG A 1 98 ? -3.293 -0.642 14.114 1.00 93.38 98 ARG A CA 1
ATOM 809 C C . ARG A 1 98 ? -4.632 -0.022 13.731 1.00 93.38 98 ARG A C 1
ATOM 811 O O . ARG A 1 98 ? -5.012 1.003 14.292 1.00 93.38 98 ARG A O 1
ATOM 818 N N . LEU A 1 99 ? -5.338 -0.625 12.779 1.00 94.06 99 LEU A N 1
ATOM 819 C CA . LEU A 1 99 ? -6.648 -0.159 12.353 1.00 94.06 99 LEU A CA 1
ATOM 820 C C . LEU A 1 99 ? -7.680 -0.315 13.475 1.00 94.06 99 LEU A C 1
ATOM 822 O O . LEU A 1 99 ? -8.416 0.633 13.731 1.00 94.06 99 LEU A O 1
ATOM 826 N N . GLU A 1 100 ? -7.693 -1.449 14.181 1.00 93.25 100 GLU A N 1
ATOM 827 C CA . GLU A 1 100 ? -8.541 -1.661 15.363 1.00 93.25 100 GLU A CA 1
ATOM 828 C C . GLU A 1 100 ? -8.293 -0.568 16.409 1.00 93.25 100 GLU A C 1
ATOM 830 O O . GLU A 1 100 ? -9.240 0.071 16.864 1.00 93.25 100 GLU A O 1
ATOM 835 N N . ALA A 1 101 ? -7.027 -0.273 16.725 1.00 92.69 101 ALA A N 1
ATOM 836 C CA . ALA A 1 101 ? -6.679 0.778 17.681 1.00 92.69 101 ALA A CA 1
ATOM 837 C C . ALA A 1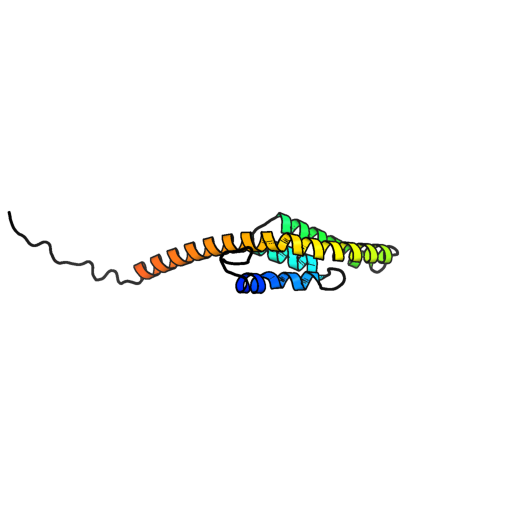 101 ? -7.207 2.163 17.257 1.00 92.69 101 ALA A C 1
ATOM 839 O O . ALA A 1 101 ? -7.810 2.871 18.064 1.00 92.69 101 ALA A O 1
ATOM 840 N N . VAL A 1 102 ? -7.045 2.535 15.980 1.00 92.69 102 VAL A N 1
ATOM 841 C CA . VAL A 1 102 ? -7.571 3.800 15.434 1.00 92.69 102 VAL A CA 1
ATOM 842 C C . VAL A 1 102 ? -9.099 3.853 15.523 1.00 92.69 102 VAL A C 1
ATOM 844 O O . VAL A 1 102 ? -9.665 4.881 15.896 1.00 92.69 102 VAL A O 1
ATOM 847 N N . TYR A 1 103 ? -9.777 2.752 15.201 1.00 91.44 103 TYR A N 1
ATOM 848 C CA . TYR A 1 103 ? -11.234 2.666 15.267 1.00 91.44 103 TYR A CA 1
ATOM 849 C C . TYR A 1 103 ? -11.756 2.712 16.701 1.00 91.44 103 TYR A C 1
ATOM 851 O O . TYR A 1 103 ? -12.773 3.359 16.945 1.00 91.44 103 TYR A O 1
ATOM 859 N N . ARG A 1 104 ? -11.057 2.081 17.647 1.00 91.81 104 ARG A N 1
ATOM 860 C CA . ARG A 1 104 ? -11.418 2.087 19.066 1.00 91.81 104 ARG A CA 1
ATOM 861 C C . ARG A 1 104 ? -11.376 3.499 19.644 1.00 91.81 104 ARG A C 1
ATOM 863 O O . ARG A 1 104 ? -12.353 3.910 20.258 1.00 91.81 104 ARG A O 1
ATOM 870 N N . ILE A 1 105 ? -10.306 4.251 19.368 1.00 92.56 105 ILE A N 1
ATOM 871 C CA . ILE A 1 105 ? -10.179 5.663 19.774 1.00 92.56 105 ILE A CA 1
ATOM 872 C C . ILE A 1 105 ? -11.284 6.506 19.129 1.00 92.56 105 ILE A C 1
ATOM 874 O O . ILE A 1 105 ? -11.945 7.296 19.791 1.00 92.56 105 ILE A O 1
ATOM 878 N N . LYS A 1 106 ? -11.542 6.314 17.830 1.00 92.12 106 LYS A N 1
ATOM 879 C CA . LYS A 1 106 ? -12.604 7.062 17.147 1.00 92.12 106 LYS A CA 1
ATOM 880 C C . LYS A 1 106 ? -13.989 6.758 17.730 1.00 92.12 106 LYS A C 1
ATOM 882 O O . LYS A 1 106 ? -14.812 7.661 17.838 1.00 92.12 106 LYS A O 1
ATOM 887 N N . ARG A 1 107 ? -14.256 5.498 18.089 1.00 92.38 107 ARG A N 1
ATOM 888 C CA . ARG A 1 107 ? -15.533 5.059 18.665 1.00 92.38 107 ARG A CA 1
ATOM 889 C C . ARG A 1 107 ? -15.746 5.642 20.064 1.00 92.38 107 ARG A C 1
ATOM 891 O O . ARG A 1 107 ? -16.861 6.068 20.333 1.00 92.38 107 ARG A O 1
ATOM 898 N N . SER A 1 108 ? -14.713 5.706 20.912 1.00 93.06 108 SER A N 1
ATOM 899 C CA . SER A 1 108 ? -14.829 6.335 22.238 1.00 93.06 108 SER A CA 1
ATOM 900 C C . SER A 1 108 ? -15.121 7.829 22.127 1.00 93.06 108 SER A C 1
ATOM 902 O O . SER A 1 108 ? -16.128 8.271 22.664 1.00 93.06 108 SER A O 1
ATOM 904 N N . SER A 1 109 ? -14.357 8.572 21.317 1.00 93.75 109 SER A N 1
ATOM 905 C CA . SER A 1 109 ? -14.592 10.012 21.126 1.00 93.75 109 SER A CA 1
ATOM 906 C C . SER A 1 109 ? -15.967 10.318 20.523 1.00 93.75 109 SER A C 1
ATOM 908 O O . SER A 1 109 ? -16.601 11.307 20.866 1.00 93.75 109 SER A O 1
ATOM 910 N N . MET A 1 110 ? -16.462 9.466 19.618 1.00 93.56 110 MET A N 1
ATOM 911 C CA . MET A 1 110 ? -17.818 9.619 19.081 1.00 93.56 110 MET A CA 1
ATOM 912 C C . MET A 1 110 ? -18.909 9.319 20.111 1.00 93.56 110 MET A C 1
ATOM 914 O O . MET A 1 110 ? -19.996 9.879 20.003 1.00 93.56 110 MET A O 1
ATOM 918 N N . ASN A 1 111 ? -18.666 8.406 21.050 1.00 94.12 111 ASN A N 1
ATOM 919 C CA . ASN A 1 111 ? -19.621 8.106 22.111 1.00 94.12 111 ASN A CA 1
ATOM 920 C C . ASN A 1 111 ? -19.678 9.247 23.129 1.00 94.12 111 ASN A C 1
ATOM 922 O O . ASN A 1 111 ? -20.779 9.667 23.454 1.00 94.12 111 ASN A O 1
ATOM 926 N N . GLU A 1 112 ? -18.526 9.793 23.525 1.00 93.62 112 GLU A N 1
ATOM 927 C CA . GLU A 1 112 ? -18.431 10.994 24.371 1.00 93.62 112 GLU A CA 1
ATOM 928 C C . GLU A 1 112 ? -19.218 12.157 23.751 1.00 93.62 112 GLU A C 1
ATOM 930 O O . GLU A 1 112 ? -20.150 12.669 24.361 1.00 93.62 112 GLU A O 1
ATOM 935 N N . LEU A 1 113 ? -18.965 12.470 22.474 1.00 93.69 113 LEU A N 1
ATOM 936 C CA . LEU A 1 113 ? -19.698 13.524 21.763 1.00 93.69 113 LEU A CA 1
ATOM 937 C C . LEU A 1 113 ? -21.214 13.257 21.698 1.00 93.69 113 LEU A C 1
ATOM 939 O O . LEU A 1 113 ? -22.023 14.177 21.744 1.00 93.69 113 LEU A O 1
ATOM 943 N N . ARG A 1 114 ? -21.632 11.991 21.570 1.00 92.69 114 ARG A N 1
ATOM 944 C CA . ARG A 1 114 ? -23.060 11.625 21.579 1.00 92.69 114 ARG A CA 1
ATOM 945 C C . ARG A 1 114 ? -23.693 11.796 22.955 1.00 92.69 114 ARG A C 1
ATOM 947 O O . ARG A 1 114 ? -24.883 12.081 23.013 1.00 92.69 114 ARG A O 1
ATOM 954 N N . GLU A 1 115 ? -22.949 11.560 24.028 1.00 92.56 115 GLU A N 1
ATOM 955 C CA . GLU A 1 115 ? -23.419 11.772 25.398 1.00 92.56 115 GLU A CA 1
ATOM 956 C C . GLU A 1 115 ? -23.542 13.268 25.704 1.00 92.56 115 GLU A C 1
ATOM 958 O O . GLU A 1 115 ? -24.587 13.688 26.195 1.00 92.56 115 GLU A O 1
ATOM 963 N N . GLU A 1 116 ? -22.557 14.076 25.301 1.00 91.25 116 GLU A N 1
ATOM 964 C CA . GLU A 1 116 ? -22.603 15.543 25.399 1.00 91.25 116 GLU A CA 1
ATOM 965 C C . GLU A 1 116 ? -23.819 16.127 24.666 1.00 91.25 116 GLU A C 1
ATOM 967 O O . GLU A 1 116 ? -24.587 16.891 25.246 1.00 91.25 116 GLU A O 1
ATOM 972 N N . LEU A 1 117 ? -24.056 15.703 23.419 1.00 92.25 117 LEU A N 1
ATOM 973 C CA . LEU A 1 117 ? -25.204 16.168 22.636 1.00 92.25 117 LEU A CA 1
ATOM 974 C C . LEU A 1 117 ? -26.546 15.746 23.244 1.00 92.25 117 LEU A C 1
ATOM 976 O O . LEU A 1 117 ? -27.505 16.506 23.177 1.00 92.25 117 LEU A O 1
ATOM 980 N N . LYS A 1 118 ? -26.641 14.545 23.831 1.00 90.25 118 LYS A N 1
ATOM 981 C CA . LYS A 1 118 ? -27.863 14.115 24.529 1.00 90.25 118 LYS A CA 1
ATOM 982 C C . LYS A 1 118 ? -28.138 14.989 25.745 1.00 90.25 118 LYS A C 1
ATOM 984 O O . LYS A 1 118 ? -29.276 15.398 25.929 1.00 90.25 118 LYS A O 1
ATOM 989 N N . TYR A 1 119 ? -27.105 15.289 26.530 1.00 87.00 119 TYR A N 1
ATOM 990 C CA . TYR A 1 119 ? -27.216 16.166 27.691 1.00 87.00 119 TYR A CA 1
ATOM 991 C C . TYR A 1 119 ? -27.619 17.595 27.297 1.00 87.00 119 TYR A C 1
ATOM 993 O O . TYR A 1 119 ? -28.465 18.191 27.951 1.00 87.00 119 TYR A O 1
ATOM 1001 N N . GLU A 1 120 ? -27.076 18.129 26.199 1.00 84.56 120 GLU A N 1
ATOM 1002 C CA . GLU A 1 120 ? -27.440 19.458 25.682 1.00 84.56 120 GLU A CA 1
ATOM 1003 C C . GLU A 1 120 ? -28.864 19.506 25.088 1.00 84.56 120 GLU A C 1
ATOM 1005 O O . GLU A 1 120 ? -29.532 20.539 25.136 1.00 84.56 120 GLU A O 1
ATOM 1010 N N . GLN A 1 121 ? -29.348 18.391 24.529 1.00 79.19 121 GLN A N 1
ATOM 1011 C CA . GLN A 1 121 ? -30.700 18.268 23.969 1.00 79.19 121 GLN A CA 1
ATOM 1012 C C . GLN A 1 121 ? -31.785 18.000 25.018 1.00 79.19 121 GLN A C 1
ATOM 1014 O O . GLN A 1 121 ? -32.964 18.246 24.745 1.00 79.19 121 GLN A O 1
ATOM 1019 N N . GLU A 1 122 ? -31.426 17.500 26.200 1.00 71.56 122 GLU A N 1
ATOM 1020 C CA . GLU A 1 122 ? -32.336 17.469 27.339 1.00 71.56 122 GLU A CA 1
ATOM 1021 C C . GLU A 1 122 ? -32.621 18.921 27.757 1.00 71.56 122 GLU A C 1
ATOM 1023 O O . GLU A 1 122 ? -31.700 19.668 28.089 1.00 71.56 122 GLU A O 1
ATOM 1028 N N . PRO A 1 123 ? -33.882 19.391 27.689 1.00 57.81 123 PRO A N 1
ATOM 1029 C CA . PRO A 1 123 ? -34.170 20.798 27.896 1.00 57.81 123 PRO A CA 1
ATOM 1030 C C . PRO A 1 123 ? -33.742 21.187 29.312 1.00 57.81 123 PRO A C 1
ATOM 1032 O O . PRO A 1 123 ? -34.218 20.604 30.288 1.00 57.81 123 PRO A O 1
ATOM 1035 N N . HIS A 1 124 ? -32.910 22.227 29.422 1.00 54.25 124 HIS A N 1
ATOM 1036 C CA . HIS A 1 124 ? -32.600 22.973 30.650 1.00 54.25 124 HIS A CA 1
ATOM 1037 C C . HIS A 1 124 ? -33.853 23.666 31.254 1.00 54.25 124 HIS A C 1
ATOM 1039 O O . HIS A 1 124 ? -33.835 24.841 31.610 1.00 54.25 124 HIS A O 1
ATOM 1045 N N . GLY A 1 125 ? -34.972 22.945 31.362 1.00 53.91 125 GLY A N 1
ATOM 1046 C CA . GLY A 1 125 ? -36.286 23.408 31.800 1.00 53.91 125 GLY A CA 1
ATOM 1047 C C . GLY A 1 125 ? -36.945 22.531 32.870 1.00 53.91 125 GLY A C 1
ATOM 1048 O O . GLY A 1 125 ? -38.121 22.729 33.150 1.00 53.91 125 GLY A O 1
ATOM 1049 N N . GLN A 1 126 ? -36.228 21.583 33.489 1.00 50.75 126 GLN A N 1
ATOM 1050 C CA . GLN A 1 126 ? -36.700 20.870 34.691 1.00 50.75 126 GLN A CA 1
ATOM 1051 C C . GLN A 1 126 ? -35.603 20.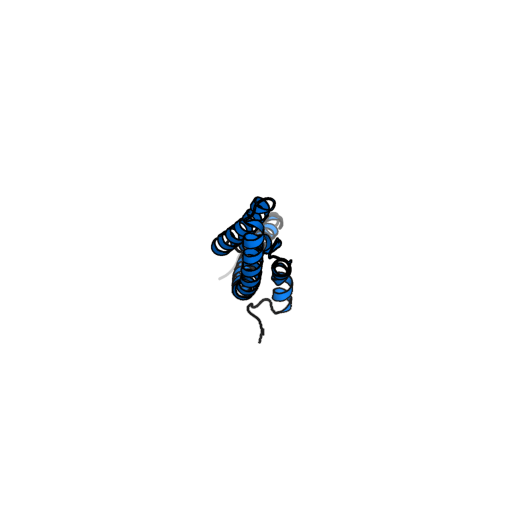699 35.754 1.00 50.75 126 GLN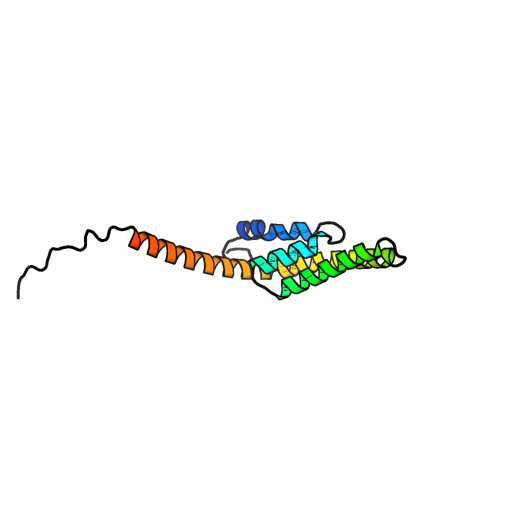 A C 1
ATOM 1053 O O . GLN A 1 126 ? -35.467 19.658 36.383 1.00 50.75 126 GLN A O 1
ATOM 1058 N N . THR A 1 127 ? -34.842 21.755 36.028 1.00 49.56 127 THR A N 1
ATOM 1059 C CA . THR A 1 127 ? -34.169 21.908 37.330 1.00 49.56 127 THR A CA 1
ATOM 1060 C C . THR A 1 127 ? -34.593 23.228 37.955 1.00 49.56 127 THR A C 1
ATOM 1062 O O . THR A 1 127 ? -33.788 24.105 38.247 1.00 49.56 127 THR A O 1
ATOM 1065 N N . GLY A 1 128 ? -35.906 23.379 38.115 1.00 59.47 128 GLY A N 1
ATOM 1066 C CA . GLY A 1 128 ? -36.523 24.417 38.921 1.00 59.47 128 GLY A CA 1
ATOM 1067 C C . GLY A 1 128 ? -37.481 23.778 39.920 1.00 59.47 128 GLY A C 1
ATOM 1068 O O . GLY A 1 128 ? -38.569 23.357 39.549 1.00 59.47 128 GLY A O 1
ATOM 1069 N N . THR A 1 129 ? -37.077 23.788 41.192 1.00 52.41 129 THR A N 1
ATOM 1070 C CA . THR A 1 129 ? -37.904 23.708 42.414 1.00 52.41 129 THR A CA 1
ATOM 1071 C C . THR A 1 129 ? -38.506 22.367 42.877 1.00 52.41 129 THR A C 1
ATOM 1073 O O . THR A 1 129 ? -39.148 21.639 42.132 1.00 52.41 129 THR A O 1
ATOM 1076 N N . SER A 1 130 ? -38.400 22.168 44.206 1.00 45.38 130 SER A N 1
ATOM 1077 C CA . SER A 1 130 ? -39.053 21.170 45.082 1.00 45.38 130 SER A CA 1
ATOM 1078 C C . SER A 1 130 ? -38.288 19.840 45.248 1.00 45.38 130 SER A C 1
ATOM 1080 O O . SER A 1 130 ? -38.200 19.047 44.326 1.00 45.38 130 SER A O 1
ATOM 1082 N N . LYS A 1 131 ? -37.684 19.492 46.393 1.00 48.78 131 LYS A N 1
ATOM 1083 C CA . LYS A 1 131 ? -38.090 19.724 47.787 1.00 48.78 131 LYS A CA 1
ATOM 1084 C C . LYS A 1 131 ? -36.875 19.978 48.691 1.00 48.78 131 LYS A C 1
ATOM 1086 O O . LYS A 1 131 ? -36.146 19.053 49.032 1.00 48.78 131 LYS A O 1
ATOM 1091 N N . VAL A 1 132 ? -36.732 21.211 49.170 1.00 55.06 132 VAL A N 1
ATOM 1092 C CA . VAL A 1 132 ? -36.193 21.455 50.513 1.00 55.06 132 VAL A CA 1
ATOM 1093 C C . VAL A 1 132 ? -37.404 21.786 51.369 1.00 55.06 132 VAL A C 1
ATOM 1095 O O . VAL A 1 132 ? -37.925 22.896 51.349 1.00 55.06 132 VAL A O 1
ATOM 1098 N N . THR A 1 133 ? -37.926 20.781 52.057 1.00 48.09 133 THR A N 1
ATOM 1099 C CA . THR A 1 133 ? -38.893 20.970 53.136 1.00 48.09 133 THR A CA 1
ATOM 1100 C C . THR A 1 133 ? -38.587 19.907 54.182 1.00 48.09 133 THR A C 1
ATOM 1102 O O . THR A 1 133 ? -38.803 18.726 53.936 1.00 48.09 133 THR A O 1
ATOM 1105 N N . LEU A 1 134 ? -37.959 20.370 55.273 1.00 50.75 134 LEU A N 1
ATOM 1106 C CA . LEU A 1 134 ? -38.212 20.056 56.691 1.00 50.75 134 LEU A CA 1
ATOM 1107 C C . LEU A 1 134 ? -38.693 18.613 56.983 1.00 50.75 134 LEU A C 1
ATOM 1109 O O . LEU A 1 134 ? -39.727 18.184 56.491 1.00 50.75 134 LEU A O 1
ATOM 1113 N N . THR A 1 135 ? -38.126 17.832 57.909 1.00 45.66 135 THR A N 1
ATOM 1114 C CA . THR A 1 135 ? -38.096 18.081 59.366 1.00 45.66 135 THR A CA 1
ATOM 1115 C C . THR A 1 135 ? -37.459 16.873 60.099 1.00 45.66 135 THR A C 1
ATOM 1117 O O . THR A 1 135 ? -37.580 15.754 59.609 1.00 45.66 135 THR A O 1
ATOM 1120 N N . LYS A 1 136 ? -36.981 17.107 61.341 1.00 43.34 136 LYS A N 1
ATOM 1121 C CA . LYS A 1 136 ? -36.663 16.165 62.455 1.00 43.34 136 LYS A CA 1
ATOM 1122 C C . LYS A 1 136 ? -35.363 15.348 62.324 1.00 43.34 136 LYS A C 1
ATOM 1124 O O . LYS A 1 136 ? -35.165 14.666 61.333 1.00 43.34 136 LYS A O 1
ATOM 1129 N N . LYS A 1 137 ? -34.466 15.327 63.315 1.00 42.50 137 LYS A N 1
ATOM 1130 C CA . LYS A 1 137 ? -34.627 15.354 64.783 1.00 42.50 137 LYS A CA 1
ATOM 1131 C C . LYS A 1 137 ? -33.499 16.130 65.455 1.00 42.50 137 LYS A C 1
ATOM 1133 O O . LYS A 1 137 ? -32.374 16.067 64.921 1.00 42.50 137 LYS A O 1
#

Radius of gyration: 26.14 Å; chains: 1; bounding box: 56×42×90 Å